Protein AF-A0A5N1BGX9-F1 (afdb_monomer_lite)

Secondary structure (DSSP, 8-state):
-EEEEEEEEETTEEEEEEEETT-GGG-EEEEEETTTTEEEEEE--SSSS-HHHHHHHHSB-TTSPBPSEEEE---

Structure (mmCIF, N/CA/C/O backbone):
data_AF-A0A5N1BGX9-F1
#
_entry.id   AF-A0A5N1BGX9-F1
#
loop_
_atom_site.grou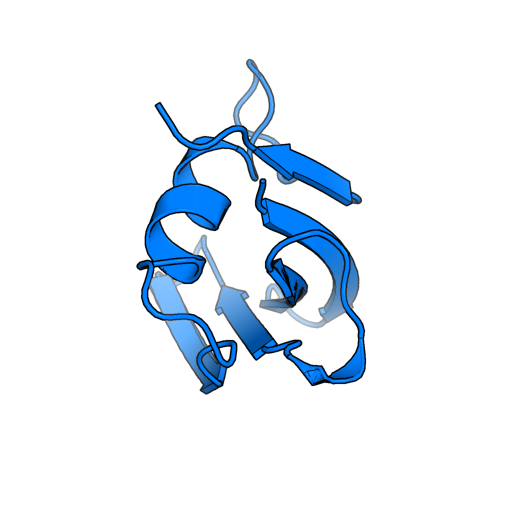p_PDB
_atom_site.id
_atom_site.type_symbol
_atom_site.label_atom_id
_atom_site.label_alt_id
_atom_site.label_comp_id
_atom_site.label_asym_id
_atom_site.label_entity_id
_atom_site.label_seq_id
_atom_site.pdbx_PDB_ins_code
_atom_site.Cartn_x
_atom_site.Cartn_y
_atom_site.Cartn_z
_atom_site.occupancy
_atom_site.B_iso_or_equiv
_atom_site.auth_seq_id
_atom_site.auth_comp_id
_atom_site.auth_asym_id
_atom_site.auth_atom_id
_atom_site.pdbx_PDB_model_num
ATOM 1 N N . MET A 1 1 ? 13.055 6.334 -5.651 1.00 91.00 1 MET A N 1
ATOM 2 C CA . MET A 1 1 ? 11.873 6.795 -4.890 1.00 91.00 1 MET A CA 1
ATOM 3 C C . MET A 1 1 ? 10.795 5.713 -4.838 1.00 91.00 1 MET A C 1
ATOM 5 O O . MET A 1 1 ? 10.819 4.807 -5.660 1.00 91.00 1 MET A O 1
ATOM 9 N N . VAL A 1 2 ? 9.837 5.812 -3.915 1.00 94.69 2 VAL A N 1
ATOM 10 C CA . VAL A 1 2 ? 8.626 4.976 -3.861 1.00 94.69 2 VAL A CA 1
ATOM 11 C C . VAL A 1 2 ? 7.413 5.859 -4.103 1.00 94.69 2 VAL A C 1
ATOM 13 O O . VAL A 1 2 ? 7.117 6.730 -3.287 1.00 94.69 2 VAL A O 1
ATOM 16 N N . THR A 1 3 ? 6.705 5.631 -5.203 1.00 97.06 3 THR A N 1
ATOM 17 C CA . THR A 1 3 ? 5.419 6.287 -5.468 1.00 97.06 3 THR A CA 1
ATOM 18 C C . THR A 1 3 ? 4.295 5.365 -5.021 1.00 97.06 3 THR A C 1
ATOM 20 O O . THR A 1 3 ? 4.401 4.150 -5.163 1.00 97.06 3 THR A O 1
ATOM 23 N N . PHE A 1 4 ? 3.210 5.906 -4.481 1.00 97.56 4 PHE A N 1
ATOM 24 C CA . PHE A 1 4 ? 2.049 5.109 -4.098 1.00 97.56 4 PHE A CA 1
ATOM 25 C C . PHE A 1 4 ? 0.741 5.802 -4.451 1.00 97.56 4 PHE A C 1
ATOM 27 O O . PHE A 1 4 ? 0.682 7.028 -4.578 1.00 97.56 4 PHE A O 1
ATOM 34 N N . LYS A 1 5 ? -0.316 5.000 -4.591 1.00 97.94 5 LYS A N 1
ATOM 35 C CA . LYS A 1 5 ? -1.663 5.464 -4.919 1.00 97.94 5 LYS A CA 1
ATOM 36 C C . LYS A 1 5 ? -2.718 4.587 -4.250 1.00 97.94 5 LYS A C 1
ATOM 38 O O . LYS A 1 5 ? -2.646 3.365 -4.330 1.00 97.94 5 LYS A O 1
ATOM 43 N N . LEU A 1 6 ? -3.699 5.214 -3.615 1.00 97.94 6 LEU A N 1
ATOM 44 C CA . LEU A 1 6 ? -4.906 4.591 -3.095 1.00 97.94 6 LEU A CA 1
ATOM 45 C C . LEU A 1 6 ? -5.818 4.236 -4.269 1.00 97.94 6 LEU A C 1
ATOM 47 O O . LEU A 1 6 ? -6.180 5.092 -5.076 1.00 97.94 6 LEU A O 1
ATOM 51 N N . ILE A 1 7 ? -6.187 2.966 -4.357 1.00 97.88 7 ILE A N 1
ATOM 52 C CA . ILE A 1 7 ? -7.048 2.427 -5.412 1.00 97.88 7 ILE A CA 1
ATOM 53 C C . ILE A 1 7 ? -8.482 2.299 -4.928 1.00 97.88 7 ILE A C 1
ATOM 55 O O . ILE A 1 7 ? -9.420 2.579 -5.671 1.00 97.88 7 ILE A O 1
ATOM 59 N N . SER A 1 8 ? -8.668 1.886 -3.677 1.00 97.31 8 SER A N 1
ATOM 60 C CA . SER A 1 8 ? -9.998 1.755 -3.094 1.00 97.31 8 SER A CA 1
ATOM 61 C C . SER A 1 8 ? -9.956 1.775 -1.574 1.00 97.31 8 SER A C 1
ATOM 63 O O . SER A 1 8 ? -8.990 1.312 -0.968 1.00 97.31 8 SER A O 1
ATOM 65 N N . TYR A 1 9 ? -11.060 2.217 -0.980 1.00 96.69 9 TYR A N 1
ATOM 66 C CA . TYR A 1 9 ? -11.352 2.077 0.439 1.00 96.69 9 TYR A CA 1
ATOM 67 C C . TYR A 1 9 ? -12.712 1.390 0.606 1.00 96.69 9 TYR A C 1
ATOM 69 O O . TYR A 1 9 ? -13.742 1.951 0.235 1.00 96.69 9 TYR A O 1
ATOM 77 N N . ILE A 1 10 ? -12.716 0.147 1.098 1.00 96.19 10 ILE A N 1
ATOM 78 C CA . ILE A 1 10 ? -13.930 -0.677 1.218 1.00 96.19 10 ILE A CA 1
ATOM 79 C C . ILE A 1 10 ? -13.930 -1.357 2.585 1.00 96.19 10 ILE A C 1
ATOM 81 O O . ILE A 1 10 ? -13.002 -2.094 2.910 1.00 96.19 10 ILE A O 1
ATOM 85 N N . ASN A 1 11 ? -14.986 -1.148 3.378 1.00 94.75 11 ASN A N 1
ATOM 86 C CA . ASN A 1 11 ? -15.162 -1.763 4.703 1.00 94.75 11 ASN A CA 1
ATOM 87 C C . ASN A 1 11 ? -13.949 -1.571 5.640 1.00 94.75 11 ASN A C 1
ATOM 89 O O . ASN A 1 11 ? -13.507 -2.520 6.287 1.00 94.75 11 ASN A O 1
ATOM 93 N N . GLY A 1 12 ? -13.361 -0.372 5.671 1.00 95.06 12 GLY A N 1
ATOM 94 C CA . GLY A 1 12 ? -12.186 -0.088 6.505 1.00 95.06 12 GLY A CA 1
ATOM 95 C C . GLY A 1 12 ? -10.849 -0.549 5.914 1.00 95.06 12 GLY A C 1
ATOM 96 O O . GLY A 1 12 ? -9.800 -0.224 6.462 1.00 95.06 12 GLY A O 1
ATOM 97 N N . PHE A 1 13 ? -10.854 -1.280 4.794 1.00 97.81 13 PHE A N 1
ATOM 98 C CA . PHE A 1 13 ? -9.632 -1.712 4.120 1.00 97.81 13 PHE A CA 1
ATOM 99 C C . PHE A 1 13 ? -9.197 -0.708 3.061 1.00 97.81 13 PHE A C 1
ATOM 101 O O . PHE A 1 13 ? -9.907 -0.475 2.079 1.00 97.81 13 PHE A O 1
ATOM 108 N N . TYR A 1 14 ? -7.994 -0.178 3.242 1.00 98.06 14 TYR A N 1
ATOM 109 C CA . TYR A 1 14 ? -7.282 0.606 2.248 1.00 98.06 14 TYR A CA 1
ATOM 110 C C . TYR A 1 14 ? -6.534 -0.329 1.311 1.00 98.06 14 TYR A C 1
ATOM 112 O O . TYR A 1 14 ? -5.824 -1.221 1.771 1.00 98.06 14 TYR A O 1
ATOM 120 N N . HIS A 1 15 ? -6.670 -0.107 0.010 1.00 98.31 15 HIS A N 1
ATOM 121 C CA . HIS A 1 15 ? -5.922 -0.807 -1.025 1.00 98.31 15 HIS A CA 1
ATOM 122 C C . HIS A 1 15 ? -5.002 0.178 -1.737 1.00 98.31 15 HIS A C 1
ATOM 124 O O . HIS A 1 15 ? -5.476 1.042 -2.473 1.00 98.31 15 HIS A O 1
ATOM 130 N N . TYR A 1 16 ? -3.698 0.028 -1.534 1.00 98.50 16 TYR A N 1
ATOM 131 C CA . TYR A 1 16 ? -2.676 0.851 -2.168 1.00 98.50 16 TYR A CA 1
ATOM 132 C C . TYR A 1 16 ? -1.882 0.063 -3.196 1.00 98.50 16 TYR A C 1
ATOM 134 O O . TYR A 1 16 ? -1.446 -1.049 -2.911 1.00 98.50 16 TYR A O 1
ATOM 142 N N . GLU A 1 17 ? -1.606 0.690 -4.333 1.00 98.38 17 GLU A N 1
ATOM 143 C CA . GLU A 1 17 ? -0.523 0.292 -5.228 1.00 98.38 17 GLU A CA 1
ATOM 144 C C . GLU A 1 17 ? 0.752 1.063 -4.887 1.00 98.38 17 GLU A C 1
ATOM 146 O O . GLU A 1 17 ? 0.709 2.239 -4.510 1.00 98.38 17 GLU A O 1
ATOM 151 N N . ILE A 1 18 ? 1.890 0.384 -5.018 1.00 97.88 18 ILE A N 1
ATOM 152 C CA . ILE A 1 18 ? 3.216 0.873 -4.644 1.00 97.88 18 ILE A CA 1
ATOM 153 C C . ILE A 1 18 ? 4.169 0.608 -5.809 1.00 97.88 18 ILE A C 1
ATOM 155 O O . ILE A 1 18 ? 4.319 -0.528 -6.253 1.00 97.88 18 ILE A O 1
ATOM 159 N N . TYR A 1 19 ? 4.825 1.666 -6.275 1.00 96.94 19 TYR A N 1
ATOM 160 C CA . TYR A 1 19 ? 5.587 1.741 -7.516 1.00 96.94 19 TYR A CA 1
ATOM 161 C C . TYR A 1 19 ? 7.046 2.122 -7.222 1.00 96.94 19 TYR A C 1
ATOM 163 O O . TYR A 1 19 ? 7.347 3.304 -6.996 1.00 96.94 19 TYR A O 1
ATOM 171 N N . PRO A 1 20 ? 7.974 1.152 -7.213 1.00 95.44 20 PRO A N 1
ATOM 172 C CA . PRO A 1 20 ? 9.402 1.423 -7.094 1.00 95.44 20 PRO A CA 1
ATOM 173 C C . PRO A 1 20 ? 9.874 2.236 -8.296 1.00 95.44 20 PRO A C 1
ATOM 175 O O . PRO A 1 20 ? 9.590 1.886 -9.438 1.00 95.44 20 PRO A O 1
ATOM 178 N N . GLU A 1 21 ? 10.557 3.351 -8.049 1.00 92.31 21 GLU A N 1
ATOM 179 C CA . GLU A 1 21 ? 11.008 4.288 -9.089 1.00 92.31 21 GLU A CA 1
ATOM 180 C C . GLU A 1 21 ? 9.896 4.772 -10.041 1.00 92.31 21 GLU A C 1
ATOM 182 O O . GLU A 1 21 ? 10.176 5.233 -11.144 1.00 92.31 21 GLU A O 1
ATOM 187 N N . GLY A 1 22 ? 8.626 4.677 -9.626 1.00 91.25 22 GLY A N 1
ATOM 188 C CA . GLY A 1 22 ? 7.476 5.006 -10.471 1.00 91.25 22 GLY A CA 1
ATOM 189 C C . GLY A 1 22 ? 7.210 4.012 -11.610 1.00 91.25 22 GLY A C 1
ATOM 190 O O . GLY A 1 22 ? 6.430 4.324 -12.505 1.00 91.25 22 GLY A O 1
ATOM 191 N N . LYS A 1 23 ? 7.838 2.831 -11.604 1.00 92.12 23 LYS A N 1
ATOM 192 C CA . LYS A 1 23 ? 7.683 1.822 -12.656 1.00 92.12 23 LYS A CA 1
ATOM 193 C C . LYS A 1 23 ? 6.481 0.916 -12.407 1.00 92.12 23 LYS A C 1
ATOM 195 O O . LYS A 1 23 ? 6.381 0.272 -11.364 1.00 92.12 23 LYS A O 1
ATOM 200 N N . GLU A 1 24 ? 5.587 0.816 -13.389 1.00 93.56 24 GLU A N 1
ATOM 201 C CA . GLU A 1 24 ? 4.399 -0.047 -13.299 1.00 93.56 24 GLU A CA 1
ATOM 202 C C . GLU A 1 24 ? 4.734 -1.545 -13.354 1.00 93.56 24 GLU A C 1
ATOM 204 O O . GLU A 1 24 ? 4.075 -2.345 -12.692 1.00 93.56 24 GLU A O 1
ATOM 209 N N . GLU A 1 25 ? 5.775 -1.929 -14.099 1.00 95.69 25 GLU A N 1
ATOM 210 C CA . GLU A 1 25 ? 6.232 -3.323 -14.256 1.00 95.69 25 GLU A CA 1
ATOM 211 C C . GLU A 1 25 ? 6.722 -3.967 -12.948 1.00 95.69 25 GLU A C 1
ATOM 213 O O . GLU A 1 25 ? 6.682 -5.194 -12.787 1.00 95.69 25 GLU A O 1
ATOM 218 N N . ASP A 1 26 ? 7.128 -3.116 -12.006 1.00 95.94 26 ASP A N 1
ATOM 219 C CA . ASP A 1 26 ? 7.693 -3.487 -10.715 1.00 95.94 26 ASP A CA 1
ATOM 220 C C . ASP A 1 26 ? 6.703 -3.297 -9.561 1.00 95.94 26 ASP A C 1
ATOM 222 O O . ASP A 1 26 ? 7.067 -3.498 -8.399 1.00 95.94 26 ASP A O 1
ATOM 226 N N . LYS A 1 27 ? 5.453 -2.909 -9.851 1.00 96.94 27 LYS A N 1
ATOM 227 C CA . LYS A 1 27 ? 4.489 -2.551 -8.810 1.00 96.94 27 LYS A CA 1
ATOM 228 C C . LYS A 1 27 ? 4.176 -3.718 -7.875 1.00 96.94 27 LYS A C 1
ATOM 230 O O . LYS A 1 27 ? 4.095 -4.879 -8.276 1.00 96.94 27 LYS A O 1
ATOM 235 N N . GLY A 1 28 ? 3.920 -3.371 -6.624 1.00 97.69 28 GLY A N 1
ATOM 236 C CA . GLY A 1 28 ? 3.261 -4.227 -5.647 1.00 97.69 28 GLY A CA 1
ATOM 237 C C . GLY A 1 28 ? 2.015 -3.543 -5.103 1.00 97.69 28 GLY A C 1
ATOM 238 O O . GLY A 1 28 ? 1.672 -2.429 -5.506 1.00 97.69 28 GLY A O 1
ATOM 239 N N . TRP A 1 29 ? 1.340 -4.197 -4.168 1.00 98.25 29 TRP A N 1
ATOM 240 C CA . TRP A 1 29 ? 0.177 -3.623 -3.502 1.00 98.25 29 TRP A CA 1
ATOM 241 C C . TRP A 1 29 ? 0.036 -4.130 -2.077 1.00 98.25 29 TRP A C 1
ATOM 243 O O . TRP A 1 29 ? 0.574 -5.171 -1.690 1.00 98.25 29 TRP A O 1
ATOM 253 N N . ILE A 1 30 ? -0.708 -3.370 -1.284 1.00 98.25 30 ILE A N 1
ATOM 254 C CA . ILE A 1 30 ? -1.047 -3.727 0.084 1.00 98.25 30 ILE A CA 1
ATOM 255 C C . ILE A 1 30 ? -2.512 -3.411 0.357 1.00 98.25 30 ILE A C 1
ATOM 257 O O . ILE A 1 30 ? -3.012 -2.349 -0.017 1.00 98.25 30 ILE A O 1
ATOM 261 N N . ILE A 1 31 ? -3.196 -4.350 1.010 1.00 98.06 31 ILE A N 1
ATOM 262 C CA . ILE A 1 31 ? -4.578 -4.202 1.457 1.00 98.06 31 ILE A CA 1
ATOM 263 C C . ILE A 1 31 ? -4.617 -4.405 2.964 1.00 98.06 31 ILE A C 1
ATOM 265 O O . ILE A 1 3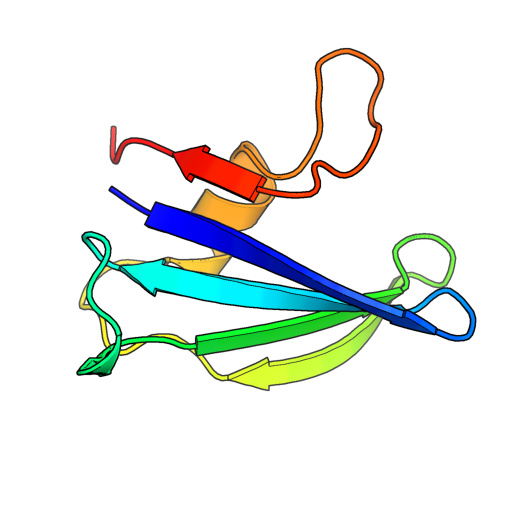1 ? -4.383 -5.515 3.448 1.00 98.06 31 ILE A O 1
ATOM 269 N N . PHE A 1 32 ? -4.918 -3.350 3.715 1.00 97.88 32 PHE A N 1
ATOM 270 C CA . PHE A 1 32 ? -4.900 -3.392 5.176 1.00 97.88 32 PHE A CA 1
ATOM 271 C C . PHE A 1 32 ? -5.978 -2.503 5.792 1.00 97.88 32 PHE A C 1
ATOM 273 O O . PHE A 1 32 ? -6.415 -1.524 5.190 1.00 97.88 32 PHE A O 1
ATOM 280 N N . ASN A 1 33 ? -6.402 -2.859 7.001 1.00 97.38 33 ASN A N 1
ATOM 281 C CA . ASN A 1 33 ? -7.264 -2.044 7.843 1.00 97.38 33 ASN A CA 1
ATOM 282 C C . ASN A 1 33 ? -6.437 -1.548 9.046 1.00 97.38 33 ASN A C 1
ATOM 284 O O . ASN A 1 33 ? -5.998 -2.375 9.853 1.00 97.38 33 ASN A O 1
ATOM 288 N N . PRO A 1 34 ? -6.193 -0.230 9.165 1.00 93.50 34 PRO A N 1
ATOM 289 C CA . PRO A 1 34 ? -5.382 0.324 10.243 1.00 93.50 34 PRO A CA 1
ATOM 290 C C . PRO A 1 34 ? -6.082 0.309 11.606 1.00 93.50 34 PRO A C 1
ATOM 292 O O . PRO A 1 34 ? -5.404 0.198 12.623 1.00 93.50 34 PRO A O 1
ATOM 295 N N . GLU A 1 35 ? -7.415 0.379 11.645 1.00 93.94 35 GLU A N 1
ATOM 296 C CA . GLU A 1 35 ? -8.190 0.365 12.892 1.00 93.94 35 GLU A CA 1
ATOM 297 C C . GLU A 1 35 ? -8.161 -1.021 13.540 1.00 93.94 35 GLU A C 1
ATOM 299 O O . GLU A 1 35 ? -7.917 -1.153 14.737 1.00 93.94 35 GLU A O 1
ATOM 304 N N . SER A 1 36 ? -8.356 -2.073 12.738 1.00 96.44 36 SER A N 1
ATOM 305 C CA . SER A 1 36 ? -8.333 -3.462 13.211 1.00 96.44 36 SER A CA 1
ATOM 306 C C . SER A 1 36 ? -6.944 -4.107 13.165 1.00 96.44 36 SER A C 1
ATOM 308 O O . SER A 1 36 ? -6.817 -5.296 13.455 1.00 96.44 36 SER A O 1
ATOM 310 N N . GLN A 1 37 ? -5.915 -3.363 12.740 1.00 94.44 37 GLN A N 1
ATOM 311 C CA . GLN A 1 37 ? -4.545 -3.850 12.516 1.00 94.44 37 GLN A CA 1
ATOM 312 C C . GLN A 1 37 ? -4.479 -5.117 11.643 1.00 94.44 37 GLN A C 1
ATOM 314 O O . GLN A 1 37 ? -3.637 -5.995 11.832 1.00 94.44 37 GLN A O 1
ATOM 319 N N . THR A 1 38 ? -5.396 -5.244 10.682 1.00 97.44 38 THR A N 1
ATOM 320 C CA . THR A 1 38 ? -5.530 -6.449 9.858 1.00 97.44 38 THR A CA 1
ATOM 321 C C . THR A 1 38 ? -4.880 -6.246 8.498 1.00 97.44 38 THR A C 1
ATOM 323 O O . THR A 1 38 ? -5.294 -5.379 7.729 1.00 97.44 38 THR A O 1
ATOM 326 N N . LEU A 1 39 ? -3.910 -7.095 8.162 1.00 97.06 39 LEU A N 1
ATOM 327 C CA . LEU A 1 39 ? -3.359 -7.203 6.814 1.00 97.06 39 LEU A CA 1
ATOM 328 C C . LEU A 1 39 ? -4.148 -8.258 6.035 1.00 97.06 39 LEU A C 1
ATOM 330 O O . LEU A 1 39 ? -4.117 -9.436 6.385 1.00 97.06 39 LEU A O 1
ATOM 334 N N . LYS A 1 40 ? -4.855 -7.839 4.986 1.00 97.19 40 LYS A N 1
ATOM 335 C CA . LYS A 1 40 ? -5.616 -8.748 4.122 1.00 97.19 40 LYS A CA 1
ATOM 336 C C . LYS A 1 40 ? -4.741 -9.335 3.025 1.00 97.19 40 LYS A C 1
ATOM 338 O O . LYS A 1 40 ? -4.813 -10.527 2.754 1.00 97.19 40 LYS A O 1
ATOM 343 N N . GLU A 1 41 ? -3.931 -8.494 2.393 1.00 97.44 41 GLU A N 1
ATOM 344 C CA . GLU A 1 41 ? -3.080 -8.902 1.283 1.00 97.44 41 GLU A CA 1
ATOM 345 C C . GLU A 1 41 ? -1.830 -8.029 1.217 1.00 97.44 41 GLU A C 1
ATOM 347 O O . GLU A 1 41 ? -1.880 -6.829 1.495 1.00 97.44 41 GLU A O 1
ATOM 352 N N . LYS A 1 42 ? -0.706 -8.640 0.841 1.00 97.19 42 LYS A N 1
ATOM 353 C CA . LYS A 1 42 ? 0.538 -7.934 0.551 1.00 97.19 42 LYS A CA 1
ATOM 354 C C . LYS A 1 42 ? 1.252 -8.617 -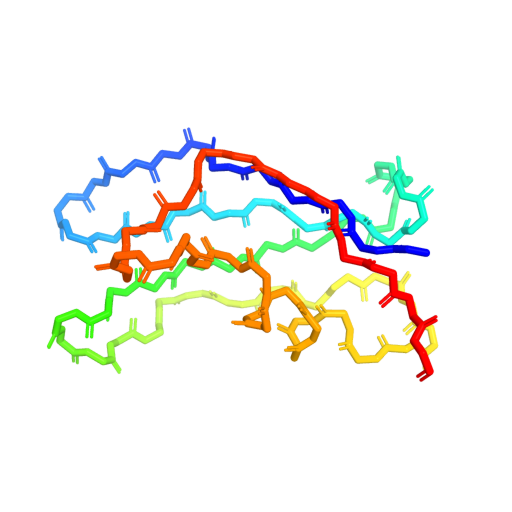0.602 1.00 97.19 42 LYS A C 1
ATOM 356 O O . LYS A 1 42 ? 1.635 -9.779 -0.487 1.00 97.19 42 LYS A O 1
ATOM 361 N N . VAL A 1 43 ? 1.507 -7.859 -1.657 1.00 97.75 43 VAL A N 1
ATOM 362 C CA . VAL A 1 43 ? 2.387 -8.250 -2.754 1.00 97.75 43 VAL A CA 1
ATOM 363 C C . VAL A 1 43 ? 3.552 -7.281 -2.781 1.00 97.75 43 VAL A C 1
ATOM 365 O O . VAL A 1 43 ? 3.378 -6.079 -2.975 1.00 97.75 43 VAL A O 1
ATOM 368 N N . ASN A 1 44 ? 4.749 -7.809 -2.529 1.00 96.19 44 ASN A N 1
ATOM 369 C CA . ASN A 1 44 ? 5.955 -6.996 -2.526 1.00 96.19 44 ASN A CA 1
ATOM 370 C C . ASN A 1 44 ? 6.246 -6.500 -3.952 1.00 96.19 44 ASN A C 1
ATOM 372 O O . ASN A 1 44 ? 6.230 -7.311 -4.882 1.00 96.19 44 ASN A O 1
ATOM 376 N N . PRO A 1 45 ? 6.552 -5.204 -4.124 1.00 95.94 45 PRO A N 1
ATOM 377 C CA . PRO A 1 45 ? 7.073 -4.696 -5.382 1.00 95.94 45 PRO A CA 1
ATOM 378 C C . PRO A 1 45 ? 8.391 -5.380 -5.765 1.00 95.94 45 PRO A C 1
ATOM 380 O O . PRO A 1 45 ? 9.159 -5.798 -4.893 1.00 95.94 45 PRO A O 1
ATOM 383 N N . LYS A 1 46 ? 8.687 -5.459 -7.063 1.00 95.88 46 LYS A N 1
ATOM 384 C CA . LYS A 1 46 ? 9.975 -5.968 -7.552 1.00 95.88 46 LYS A CA 1
ATOM 385 C C . LYS A 1 46 ? 11.032 -4.882 -7.401 1.00 95.88 46 LYS A C 1
ATOM 387 O O . LYS A 1 46 ? 11.159 -3.989 -8.226 1.00 95.88 46 LYS A O 1
ATOM 392 N N . SER A 1 47 ? 11.785 -4.938 -6.314 1.00 92.38 47 SER A N 1
ATOM 393 C CA . SER A 1 47 ? 12.838 -3.969 -6.030 1.00 92.38 47 SER A CA 1
ATOM 394 C C . SER A 1 47 ? 13.888 -4.593 -5.117 1.00 92.38 47 SER A C 1
ATOM 396 O O . SER A 1 47 ? 13.531 -5.401 -4.259 1.00 92.38 47 SER A O 1
ATOM 398 N N . PRO A 1 48 ? 15.173 -4.218 -5.249 1.00 89.44 48 PRO A N 1
ATOM 399 C CA . PRO A 1 48 ? 16.193 -4.583 -4.270 1.00 89.44 48 PRO A CA 1
ATOM 400 C C . PRO A 1 48 ? 16.024 -3.854 -2.922 1.00 89.44 48 PRO A C 1
ATOM 402 O O . PRO A 1 48 ? 16.746 -4.163 -1.979 1.00 89.44 48 PRO A O 1
ATOM 405 N N . PHE A 1 49 ? 15.097 -2.892 -2.822 1.00 87.50 49 PHE A N 1
ATOM 406 C CA . PHE A 1 49 ? 14.840 -2.091 -1.624 1.00 87.50 49 PHE A CA 1
ATOM 407 C C . PHE A 1 49 ? 13.485 -2.420 -0.976 1.00 87.50 49 PHE A C 1
ATOM 409 O O . PHE A 1 49 ? 12.513 -2.762 -1.656 1.00 87.50 49 PHE A O 1
ATOM 416 N N . GLU A 1 50 ? 13.388 -2.212 0.341 1.00 91.44 50 GLU A N 1
ATOM 417 C CA . GLU A 1 50 ? 12.193 -2.465 1.166 1.00 91.44 50 GLU A CA 1
ATOM 418 C C . GLU A 1 50 ? 11.067 -1.433 0.933 1.00 91.44 50 GLU A C 1
ATOM 420 O O . GLU A 1 50 ? 10.752 -0.593 1.778 1.00 91.44 50 GLU A O 1
ATOM 425 N N . CYS A 1 51 ? 10.425 -1.495 -0.236 1.00 93.69 51 CYS A N 1
ATOM 426 C CA . CYS A 1 51 ? 9.447 -0.502 -0.702 1.00 93.69 51 CYS A CA 1
ATOM 427 C C . CYS A 1 51 ? 8.242 -0.322 0.233 1.00 93.69 51 CYS A C 1
ATOM 429 O O . CYS A 1 51 ? 7.775 0.798 0.423 1.00 93.69 51 CYS A O 1
ATOM 431 N N . ILE A 1 52 ? 7.730 -1.413 0.815 1.00 94.25 52 ILE A N 1
ATOM 432 C CA . ILE A 1 52 ? 6.557 -1.373 1.702 1.00 94.25 52 ILE A CA 1
ATOM 433 C C . ILE A 1 52 ? 6.868 -0.589 2.985 1.00 94.25 52 ILE A C 1
ATOM 435 O O . ILE A 1 52 ? 6.052 0.212 3.436 1.00 94.25 52 ILE A O 1
ATOM 439 N N . SER A 1 53 ? 8.055 -0.788 3.559 1.00 93.06 53 SER A N 1
ATOM 440 C CA . SER A 1 53 ? 8.481 -0.081 4.770 1.00 93.06 53 SER A CA 1
ATOM 441 C C . SER A 1 53 ? 8.593 1.422 4.520 1.00 93.06 53 SER A C 1
ATOM 443 O O . SER A 1 53 ? 8.094 2.217 5.313 1.00 93.06 53 SER A O 1
ATOM 445 N N . HIS A 1 54 ? 9.169 1.821 3.383 1.00 93.12 54 HIS A N 1
ATOM 446 C CA . HIS A 1 54 ? 9.240 3.231 2.992 1.00 93.12 54 HIS A CA 1
ATOM 447 C C . HIS A 1 54 ? 7.869 3.825 2.665 1.00 93.12 54 HIS A C 1
ATOM 449 O O . HIS A 1 54 ? 7.593 4.963 3.033 1.00 93.12 54 HIS A O 1
ATOM 455 N N . PHE A 1 55 ? 6.973 3.059 2.042 1.00 95.19 55 PHE A N 1
ATOM 456 C CA . PHE A 1 55 ? 5.587 3.478 1.845 1.00 95.19 55 PHE A CA 1
ATOM 457 C C . PHE A 1 55 ? 4.931 3.898 3.171 1.00 95.19 55 PHE A C 1
ATOM 459 O O . PHE A 1 55 ? 4.373 4.993 3.255 1.00 95.19 55 PHE A O 1
ATOM 466 N N . PHE A 1 56 ? 5.069 3.097 4.233 1.00 94.69 56 PHE A N 1
ATOM 467 C CA . PHE A 1 56 ? 4.483 3.421 5.538 1.00 94.69 56 PHE A CA 1
ATOM 468 C C . PHE A 1 56 ? 5.066 4.680 6.193 1.00 94.69 56 PHE A C 1
ATOM 470 O O . PHE A 1 56 ? 4.372 5.317 6.980 1.00 94.69 56 PHE A O 1
ATOM 477 N N . GLN A 1 57 ? 6.290 5.087 5.846 1.00 93.38 57 GLN A N 1
ATOM 478 C CA . GLN A 1 57 ? 6.872 6.345 6.333 1.00 93.38 57 GLN A CA 1
ATOM 479 C C . GLN A 1 57 ? 6.179 7.582 5.741 1.00 93.38 57 GLN A C 1
ATOM 481 O O . GLN A 1 57 ? 6.196 8.644 6.357 1.00 93.38 57 GLN A O 1
ATOM 486 N N . GLY A 1 58 ? 5.593 7.464 4.544 1.00 93.19 58 GLY A N 1
ATOM 487 C CA . GLY A 1 58 ? 5.027 8.600 3.811 1.00 93.19 58 GLY A CA 1
ATOM 488 C C . GLY A 1 58 ? 3.520 8.557 3.577 1.00 93.19 58 GLY A C 1
ATOM 489 O O . GLY A 1 58 ? 2.969 9.563 3.116 1.00 93.19 58 GLY A O 1
ATOM 490 N N . VAL A 1 59 ? 2.852 7.435 3.871 1.00 96.12 59 VAL A N 1
ATOM 491 C CA . VAL A 1 59 ? 1.425 7.235 3.567 1.00 96.12 59 VAL A CA 1
ATOM 492 C C . VAL A 1 59 ? 0.501 8.148 4.375 1.00 96.12 59 VAL A C 1
ATOM 494 O O . VAL A 1 59 ? -0.564 8.507 3.881 1.00 96.12 59 VAL A O 1
ATOM 497 N N . THR A 1 60 ? 0.903 8.589 5.569 1.00 96.38 60 THR A N 1
ATOM 498 C CA . THR A 1 60 ? 0.116 9.521 6.388 1.00 96.38 60 THR A CA 1
ATOM 499 C C . THR A 1 60 ? 0.564 10.972 6.218 1.00 96.38 60 THR A C 1
ATOM 501 O O . THR A 1 60 ? 1.738 11.260 5.963 1.00 96.38 60 THR A O 1
ATOM 504 N N . ASP A 1 61 ? -0.372 11.913 6.325 1.00 93.69 61 ASP A N 1
ATOM 505 C CA . ASP A 1 61 ? -0.079 13.344 6.452 1.00 93.69 61 ASP A CA 1
ATOM 506 C C . ASP A 1 61 ? 0.324 13.719 7.892 1.00 93.69 61 ASP A C 1
ATOM 508 O O . ASP A 1 61 ? 0.363 12.878 8.790 1.00 93.69 61 ASP A O 1
ATOM 512 N N . GLU A 1 62 ? 0.623 14.999 8.120 1.00 92.38 62 GLU A N 1
ATOM 513 C CA . GLU A 1 62 ? 1.003 15.531 9.440 1.00 92.38 62 GLU A CA 1
ATOM 514 C C . GLU A 1 62 ? -0.104 15.393 10.500 1.00 92.38 62 GLU A C 1
ATOM 516 O O . GLU A 1 62 ? 0.157 15.514 11.694 1.00 92.38 62 GLU A O 1
ATOM 521 N N . LYS A 1 63 ? -1.346 15.142 10.075 1.00 94.19 63 LYS A N 1
ATOM 522 C CA . LYS A 1 63 ? -2.513 14.945 10.940 1.00 94.19 63 LYS A CA 1
ATOM 523 C C . LYS A 1 63 ? -2.831 13.462 11.157 1.00 94.19 63 LYS A C 1
ATOM 525 O O . LYS A 1 63 ? -3.775 13.156 11.880 1.00 94.19 63 LYS A O 1
ATOM 530 N N . GLY A 1 64 ? -2.065 12.553 10.549 1.00 91.56 64 GLY A N 1
ATOM 531 C CA . GLY A 1 64 ? -2.288 11.110 10.614 1.00 91.56 64 GLY A CA 1
ATOM 532 C C . GLY A 1 64 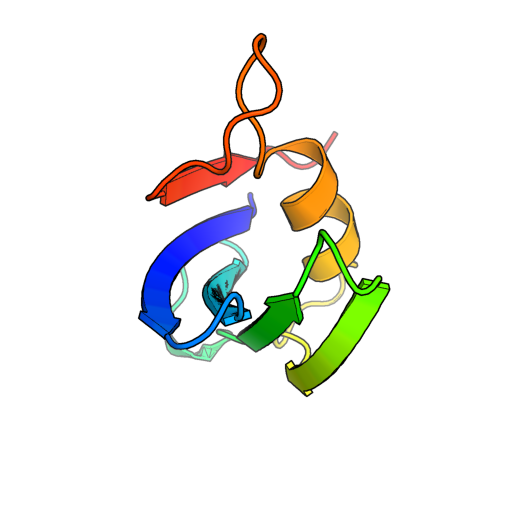? -3.331 10.580 9.625 1.00 91.56 64 GLY A C 1
ATOM 533 O O . GLY A 1 64 ? -3.692 9.408 9.713 1.00 91.56 64 GLY A O 1
ATOM 534 N N . ASN A 1 65 ? -3.811 11.390 8.675 1.00 94.44 65 ASN A N 1
ATOM 535 C CA . ASN A 1 65 ? -4.733 10.914 7.643 1.00 94.44 65 ASN A CA 1
ATOM 536 C C . ASN A 1 65 ? -3.970 10.175 6.545 1.00 94.44 65 ASN A C 1
ATOM 538 O O . ASN A 1 65 ? -2.918 10.627 6.091 1.00 94.44 65 ASN A O 1
ATOM 542 N N . TYR A 1 66 ? -4.535 9.068 6.072 1.00 95.62 66 TYR A N 1
ATOM 543 C CA . TYR A 1 66 ? -4.007 8.313 4.941 1.00 95.62 66 TYR A CA 1
ATOM 544 C C . TYR A 1 66 ? -4.187 9.097 3.634 1.00 95.62 66 TYR A C 1
ATOM 546 O O . TYR A 1 66 ? -5.296 9.488 3.274 1.00 95.62 66 TYR A O 1
ATOM 554 N N . LYS A 1 67 ? -3.086 9.335 2.917 1.00 97.12 67 LYS A N 1
ATOM 555 C CA . LYS A 1 67 ? -3.060 10.089 1.657 1.00 97.12 67 LYS A CA 1
ATOM 556 C C . LYS A 1 67 ? -3.589 9.249 0.501 1.00 97.12 67 LYS A C 1
ATOM 558 O O . LYS A 1 67 ? -3.341 8.048 0.439 1.00 97.12 67 LYS A O 1
ATOM 563 N N . GLU A 1 68 ? -4.219 9.886 -0.481 1.00 97.25 68 GLU A N 1
ATOM 564 C CA . GLU A 1 68 ? -4.646 9.206 -1.712 1.00 97.25 68 GLU A CA 1
ATOM 565 C C . GLU A 1 68 ? -3.475 8.867 -2.642 1.00 97.25 68 GLU A C 1
ATOM 567 O O . GLU A 1 68 ? -3.547 7.922 -3.416 1.00 97.25 68 GLU A O 1
ATOM 572 N N . SER A 1 69 ? -2.382 9.624 -2.596 1.00 97.31 69 SER A N 1
ATOM 573 C CA . SER A 1 69 ? -1.151 9.321 -3.328 1.00 97.31 69 SER A CA 1
ATOM 574 C C . SER A 1 69 ? 0.032 10.078 -2.733 1.00 97.31 69 SER A C 1
ATOM 576 O O . SER A 1 69 ? -0.144 10.993 -1.923 1.00 97.31 69 SER A O 1
ATOM 578 N N . GLY A 1 70 ? 1.245 9.693 -3.118 1.00 96.06 70 GLY A N 1
ATOM 579 C CA . GLY A 1 70 ? 2.449 10.385 -2.682 1.00 96.06 70 GLY A CA 1
ATOM 580 C C . GLY A 1 70 ? 3.731 9.755 -3.200 1.00 96.06 70 GLY A C 1
ATOM 581 O O . GLY A 1 70 ? 3.716 8.733 -3.888 1.00 96.06 70 GLY A O 1
ATOM 582 N N . VAL A 1 71 ? 4.845 10.397 -2.852 1.00 95.25 71 VAL A N 1
ATOM 583 C CA . VAL A 1 71 ? 6.202 9.955 -3.177 1.00 95.25 71 VAL A CA 1
ATOM 584 C C . VAL A 1 71 ? 7.046 9.991 -1.909 1.00 95.25 71 VAL A C 1
ATOM 586 O O . VAL A 1 71 ? 6.987 10.956 -1.150 1.00 95.25 71 VAL A O 1
ATOM 589 N N . VAL A 1 72 ? 7.840 8.945 -1.697 1.00 93.69 72 VAL A N 1
ATOM 590 C CA . VAL A 1 72 ? 8.824 8.837 -0.614 1.00 93.69 72 VAL A CA 1
ATOM 591 C C . VAL A 1 72 ? 10.210 8.687 -1.235 1.00 93.69 72 VAL A C 1
ATOM 593 O O . VAL A 1 72 ? 10.438 7.804 -2.065 1.00 93.69 72 VAL A O 1
ATOM 596 N N . ALA A 1 73 ? 11.140 9.573 -0.885 1.00 86.56 73 ALA A N 1
ATOM 597 C CA . ALA A 1 73 ? 12.529 9.461 -1.324 1.00 86.56 73 ALA A CA 1
ATOM 598 C C . ALA A 1 73 ? 13.256 8.353 -0.539 1.00 86.56 73 ALA A C 1
ATOM 600 O O . ALA A 1 73 ? 12.962 8.131 0.634 1.00 86.56 73 ALA A O 1
ATOM 601 N N . TRP A 1 74 ? 14.206 7.668 -1.182 1.00 71.81 74 TRP A N 1
ATOM 602 C CA . TRP A 1 74 ? 15.153 6.808 -0.468 1.00 71.81 74 TRP A CA 1
ATOM 603 C C . TRP A 1 74 ? 16.197 7.727 0.177 1.00 71.81 74 TRP A C 1
ATOM 605 O O . TRP A 1 74 ? 16.817 8.512 -0.543 1.00 71.81 74 TRP A O 1
ATOM 615 N N . HIS A 1 75 ? 16.355 7.673 1.496 1.00 60.38 75 HIS A N 1
ATOM 616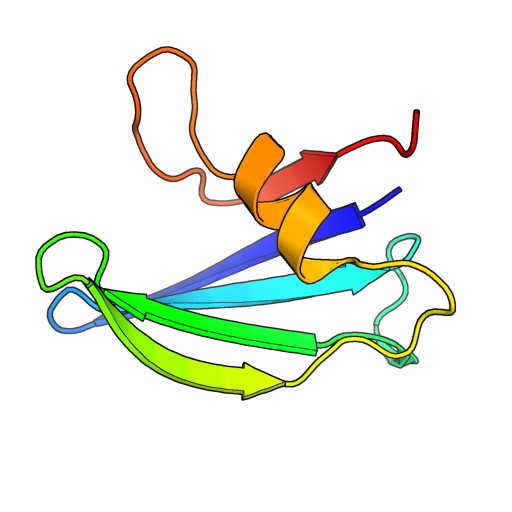 C CA . HIS A 1 75 ? 17.437 8.349 2.215 1.00 60.38 75 HIS A CA 1
ATOM 617 C C . HIS A 1 75 ? 18.460 7.331 2.695 1.00 60.38 75 HIS A C 1
ATOM 619 O O . HIS A 1 75 ? 18.026 6.232 3.112 1.00 60.38 75 HIS A O 1
#

Sequence (75 aa):
MVTFKLISYINGFYHYEIYPE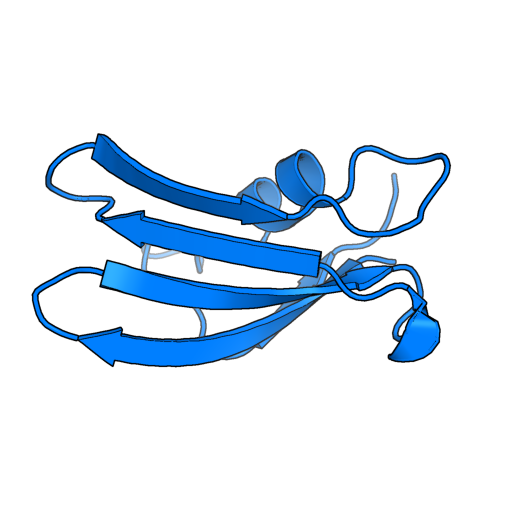GKEEDKGWIIFNPESQTLKEKVNPKSPFECISHFFQGVTDEKGNYKESGVVAWH

Foldseek 3Di:
DKKKAFPDDDPQWTKMKIADVNDPVQIWIWIARPVVRDTPDTDHGNDPDPRVVQCVVPQADPVRDGDRIDDGDDD

pLDDT: mean 94.56, std 5.43, range [60.38, 98.5]

Organism: NCBI:txid3078812

Radius of gyration: 11.6 Å; chains: 1; bounding box: 33×24×28 Å